Protein AF-A0A7C1BS67-F1 (afdb_monomer)

Radius of gyration: 18.72 Å; Cα contacts (8 Å, |Δi|>4): 15; chains: 1; bounding box: 21×39×66 Å

pLDDT: mean 86.13, std 14.0, range [54.25, 97.12]

Secondary structure (DS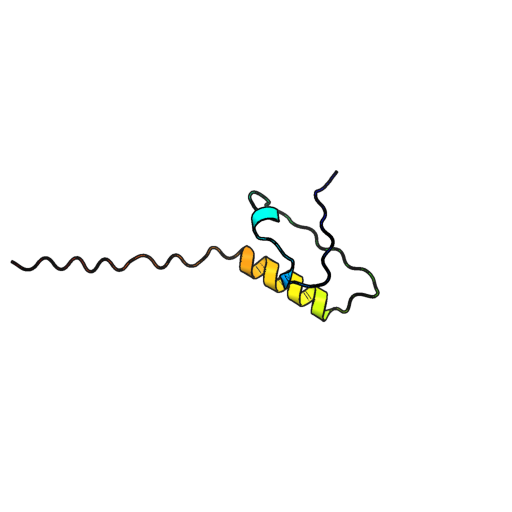SP, 8-state):
-------SSGGG--GGGGTT-S-------TTS-HHHHHHHHHHHHHHTS---------------

Sequence (64 aa):
GTETHHIETAAELSPEWFEGKSLVGVSAGTSTPQWIIDEVINSLKTLNQKPKTRRGGSTHLWRQ

Structure (mmCIF, N/CA/C/O backbone):
data_AF-A0A7C1BS67-F1
#
_entry.id   AF-A0A7C1BS67-F1
#
loop_
_atom_site.group_PDB
_atom_site.id
_atom_site.type_symbol
_atom_site.label_atom_id
_atom_site.label_alt_id
_atom_site.label_comp_id
_atom_site.label_asym_id
_atom_site.label_entity_id
_atom_site.label_seq_id
_atom_site.pdbx_PDB_ins_code
_atom_site.Cartn_x
_atom_site.Cartn_y
_atom_site.Cartn_z
_atom_site.occupancy
_atom_site.B_iso_or_equiv
_atom_site.auth_seq_id
_atom_site.auth_comp_id
_atom_site.auth_asym_id
_atom_site.auth_atom_id
_atom_site.pdbx_PDB_model_num
ATOM 1 N N . GLY A 1 1 ? -10.365 19.329 -1.502 1.00 84.56 1 GLY A N 1
ATOM 2 C CA . GLY A 1 1 ? -9.391 18.385 -2.085 1.00 84.56 1 GLY A CA 1
ATOM 3 C C . GLY A 1 1 ? -9.407 17.103 -1.282 1.00 84.56 1 GLY A C 1
ATOM 4 O O . GLY A 1 1 ? -9.860 17.144 -0.144 1.00 84.56 1 GLY A O 1
ATOM 5 N N . THR A 1 2 ? -8.951 15.996 -1.860 1.00 92.19 2 THR A N 1
ATOM 6 C CA . THR A 1 2 ? -8.805 14.710 -1.159 1.00 92.19 2 THR A CA 1
ATOM 7 C C . THR A 1 2 ? -7.349 14.543 -0.746 1.00 92.19 2 THR A C 1
ATOM 9 O O . THR A 1 2 ? -6.454 14.810 -1.545 1.00 92.19 2 THR A O 1
ATOM 12 N N . GLU A 1 3 ? -7.118 14.135 0.499 1.00 95.69 3 GLU A N 1
ATOM 13 C CA . GLU A 1 3 ? -5.785 13.791 0.998 1.00 95.69 3 GLU A CA 1
ATOM 14 C C . GLU A 1 3 ? -5.126 12.765 0.066 1.00 95.69 3 GLU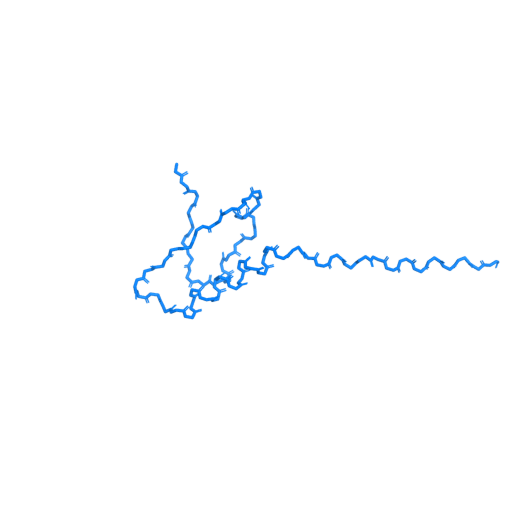 A C 1
ATOM 16 O O . GLU A 1 3 ? -5.746 11.762 -0.287 1.00 95.69 3 GLU A O 1
ATOM 21 N N . THR A 1 4 ? -3.912 13.060 -0.397 1.00 96.69 4 THR A N 1
ATOM 22 C CA . THR A 1 4 ? -3.207 12.262 -1.404 1.00 96.69 4 THR A CA 1
ATOM 23 C C . THR A 1 4 ? -1.738 12.190 -1.034 1.00 96.69 4 THR A C 1
ATOM 25 O O . THR A 1 4 ? -1.111 13.226 -0.821 1.00 96.69 4 THR A O 1
ATOM 28 N N . HIS A 1 5 ? -1.200 10.975 -1.013 1.00 96.75 5 HIS A N 1
ATOM 29 C CA . HIS A 1 5 ? 0.200 10.695 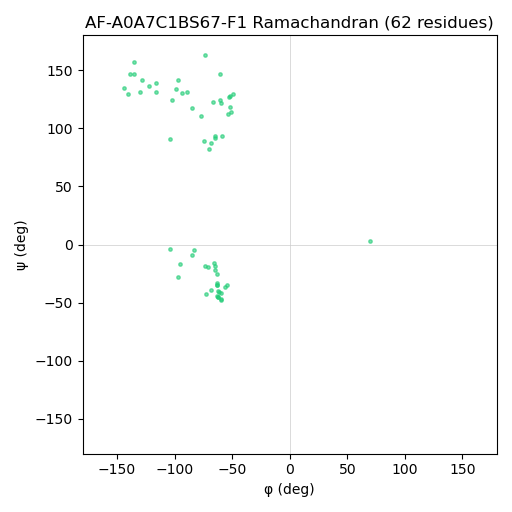-0.715 1.00 96.75 5 HIS A CA 1
ATOM 30 C C . HIS A 1 5 ? 0.813 9.942 -1.894 1.00 96.75 5 HIS A C 1
ATOM 32 O O . HIS A 1 5 ? 0.180 9.043 -2.450 1.00 96.75 5 HIS A O 1
ATOM 38 N N . HIS A 1 6 ? 2.020 10.331 -2.296 1.00 96.50 6 HIS A N 1
ATOM 39 C CA . HIS A 1 6 ? 2.812 9.579 -3.265 1.00 96.50 6 HIS A CA 1
ATOM 40 C C . HIS A 1 6 ? 3.744 8.647 -2.499 1.00 96.50 6 HIS A C 1
ATOM 42 O O . HIS A 1 6 ? 4.426 9.101 -1.584 1.00 96.50 6 HIS A O 1
ATOM 48 N N . ILE A 1 7 ? 3.750 7.374 -2.878 1.00 95.62 7 ILE A N 1
ATOM 49 C CA . ILE A 1 7 ? 4.618 6.345 -2.311 1.00 95.62 7 ILE A CA 1
ATOM 50 C C . ILE A 1 7 ? 5.202 5.510 -3.446 1.00 95.62 7 ILE A C 1
ATOM 52 O O . ILE A 1 7 ? 4.525 5.290 -4.458 1.00 95.62 7 ILE A O 1
ATOM 56 N N . GLU A 1 8 ? 6.428 5.028 -3.278 1.00 95.19 8 GLU A N 1
ATOM 57 C C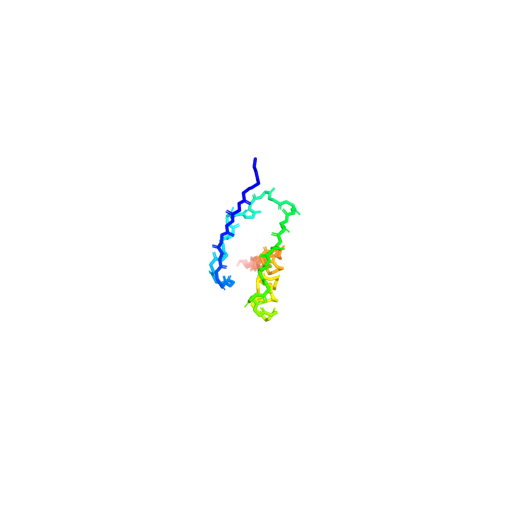A . GLU A 1 8 ? 7.060 4.113 -4.241 1.00 95.19 8 GLU A CA 1
ATOM 58 C C . GLU A 1 8 ? 6.908 2.652 -3.810 1.00 95.19 8 GLU A C 1
ATOM 60 O O . GLU A 1 8 ? 6.845 1.748 -4.649 1.00 95.19 8 GLU A O 1
ATOM 65 N N . THR A 1 9 ? 6.800 2.418 -2.501 1.00 94.75 9 THR A N 1
ATOM 66 C CA . THR A 1 9 ? 6.711 1.084 -1.906 1.00 94.75 9 THR A CA 1
ATOM 67 C C . THR A 1 9 ? 5.626 0.992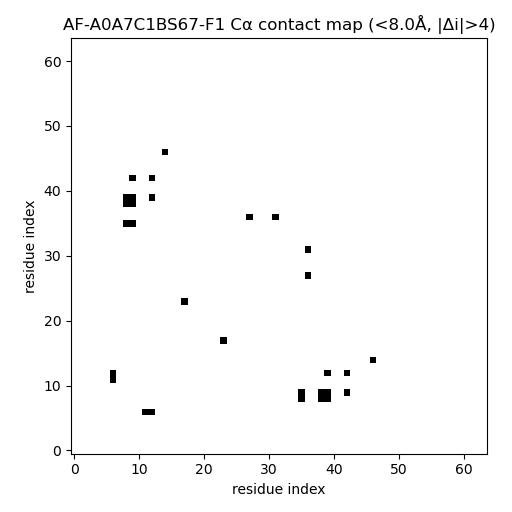 -0.835 1.00 94.75 9 THR A C 1
ATOM 69 O O . THR A 1 9 ? 5.246 1.973 -0.197 1.00 94.75 9 THR A O 1
ATOM 72 N N . ALA A 1 10 ? 5.143 -0.225 -0.565 1.00 95.56 10 ALA A N 1
ATOM 73 C CA . ALA A 1 10 ? 4.150 -0.457 0.485 1.00 95.56 10 ALA A CA 1
ATOM 74 C C . ALA A 1 10 ? 4.675 -0.180 1.911 1.00 95.56 10 ALA A C 1
ATOM 76 O O . ALA A 1 10 ? 3.874 -0.047 2.834 1.00 95.56 10 ALA A O 1
ATOM 77 N N . ALA A 1 11 ? 5.997 -0.095 2.099 1.00 95.56 11 ALA A N 1
ATOM 78 C CA . ALA A 1 11 ? 6.626 0.198 3.388 1.00 95.56 11 ALA A CA 1
ATOM 79 C C . ALA A 1 11 ? 6.483 1.671 3.808 1.00 95.56 11 ALA A C 1
ATOM 81 O O . ALA A 1 11 ? 6.628 1.986 4.985 1.00 95.56 11 ALA A O 1
ATOM 82 N N . GLU A 1 12 ? 6.179 2.559 2.863 1.00 96.94 12 GLU A N 1
ATOM 83 C CA . GLU A 1 12 ? 5.948 3.983 3.121 1.00 96.94 12 GLU A CA 1
ATOM 84 C C . GLU A 1 12 ? 4.513 4.275 3.589 1.00 96.94 12 GLU A C 1
ATOM 86 O O . GLU A 1 12 ? 4.197 5.411 3.928 1.00 96.94 12 GLU A O 1
ATOM 91 N N . LEU A 1 13 ? 3.628 3.269 3.610 1.00 95.62 13 LEU A N 1
ATOM 92 C CA . LEU A 1 13 ? 2.264 3.425 4.109 1.00 95.62 13 LEU A CA 1
ATOM 93 C C . LEU A 1 13 ? 2.262 3.694 5.615 1.00 95.62 13 LEU A C 1
ATOM 95 O O . LEU A 1 13 ? 2.702 2.853 6.401 1.00 95.62 13 LEU A O 1
ATOM 99 N N . SER A 1 14 ? 1.660 4.815 6.011 1.00 94.94 14 SER A N 1
ATOM 100 C CA . SER A 1 14 ? 1.534 5.188 7.418 1.00 94.94 14 SER A CA 1
ATOM 101 C C . SER A 1 14 ? 0.123 4.919 7.963 1.00 94.94 14 SER A C 1
ATOM 103 O O . SER A 1 14 ? -0.849 5.409 7.380 1.00 94.94 14 SER A O 1
ATOM 105 N N . PRO A 1 15 ? -0.043 4.142 9.055 1.00 92.31 15 PRO A N 1
ATOM 106 C CA . PRO A 1 15 ? -1.355 3.807 9.618 1.00 92.31 15 PRO A CA 1
ATOM 107 C C . PRO A 1 15 ? -2.239 5.020 9.938 1.00 92.31 15 PRO A C 1
ATOM 109 O O . PRO A 1 15 ? -3.455 4.958 9.753 1.00 92.31 15 PRO A O 1
ATOM 112 N N . GLU A 1 16 ? -1.638 6.127 10.370 1.00 94.06 16 GLU A N 1
ATOM 113 C CA . GLU A 1 16 ? -2.330 7.365 10.733 1.00 94.06 16 GLU A CA 1
ATOM 114 C C . GLU A 1 16 ? -3.072 8.012 9.555 1.00 94.06 16 GLU A C 1
ATOM 116 O O . GLU A 1 16 ? -4.080 8.683 9.765 1.00 94.06 16 GLU A O 1
ATOM 121 N N . TRP A 1 17 ? -2.651 7.761 8.308 1.00 94.75 17 TRP A N 1
ATOM 122 C CA . TRP A 1 17 ? -3.352 8.258 7.113 1.00 94.75 17 TRP A CA 1
ATOM 123 C C . TRP A 1 17 ? -4.754 7.652 6.970 1.00 94.75 17 TRP A C 1
ATOM 125 O O . TRP A 1 17 ? -5.625 8.206 6.293 1.00 94.75 17 TRP A O 1
ATOM 135 N N . PHE A 1 18 ? -4.983 6.502 7.605 1.00 92.75 18 PHE A N 1
ATOM 136 C CA . PHE A 1 18 ? -6.214 5.725 7.493 1.00 92.75 18 PHE A CA 1
ATOM 137 C C . PHE A 1 18 ? -7.127 5.870 8.714 1.00 92.75 18 PHE A C 1
ATOM 139 O O . PHE A 1 18 ? -8.251 5.359 8.703 1.00 92.75 18 PHE A O 1
ATOM 146 N N . GLU A 1 19 ? -6.698 6.585 9.756 1.00 91.06 19 GLU A N 1
ATOM 147 C CA . GLU A 1 19 ? -7.506 6.797 10.955 1.00 91.06 19 GLU A CA 1
ATOM 148 C C . GLU A 1 19 ? -8.816 7.527 10.626 1.00 91.06 19 GLU A C 1
ATOM 150 O O . GLU A 1 19 ? -8.850 8.592 10.008 1.00 9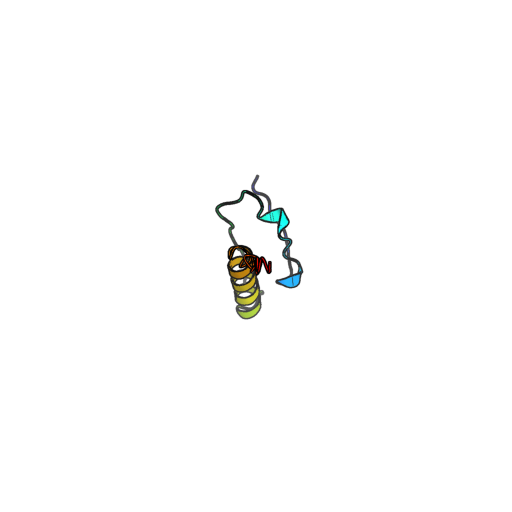1.06 19 GLU A O 1
ATOM 155 N N . GLY A 1 20 ? -9.937 6.911 11.010 1.00 90.88 20 GLY A N 1
ATOM 156 C CA . GLY A 1 20 ? -11.275 7.442 10.746 1.00 90.88 20 GLY A CA 1
ATOM 157 C C . GLY A 1 20 ? -11.714 7.407 9.275 1.00 90.88 20 GLY A C 1
ATOM 158 O O . GLY A 1 20 ? -12.815 7.869 8.973 1.00 90.88 20 GLY A O 1
ATOM 159 N N . LYS A 1 21 ? -10.910 6.855 8.354 1.00 92.38 21 LYS A N 1
ATOM 160 C CA . LYS A 1 21 ? -11.278 6.716 6.938 1.00 92.38 21 LYS A CA 1
ATOM 161 C C . LYS A 1 21 ? -11.998 5.386 6.707 1.00 92.38 21 LYS A C 1
ATOM 163 O O . LYS A 1 21 ? -11.524 4.328 7.106 1.00 92.38 21 LYS A O 1
ATOM 168 N N . SER A 1 22 ? -13.140 5.429 6.026 1.00 91.62 22 SER A N 1
ATOM 169 C CA . SER A 1 22 ? -13.899 4.232 5.627 1.00 91.62 22 SER A CA 1
ATOM 170 C C . SER A 1 22 ? -13.590 3.759 4.205 1.00 91.62 22 SER A C 1
ATOM 172 O O . SER A 1 22 ? -13.913 2.626 3.854 1.00 91.62 22 SER A O 1
ATOM 174 N N . LEU A 1 23 ? -12.984 4.622 3.384 1.00 92.88 23 LEU A N 1
ATOM 175 C CA . LEU A 1 23 ? -12.681 4.366 1.981 1.00 92.88 23 LEU A CA 1
ATOM 176 C C . LEU A 1 23 ? -11.343 5.004 1.606 1.00 92.88 23 LEU A C 1
ATOM 178 O O . LEU A 1 23 ? -11.097 6.169 1.915 1.00 92.88 23 LEU A O 1
ATOM 182 N N . VAL A 1 24 ? -10.514 4.239 0.898 1.00 94.00 24 VAL A N 1
ATOM 183 C CA . VAL A 1 24 ? -9.222 4.669 0.355 1.00 94.00 24 VAL A CA 1
ATOM 184 C C . VAL A 1 24 ? -9.184 4.283 -1.119 1.00 94.00 24 VAL A C 1
ATOM 186 O O . VAL A 1 24 ? -9.520 3.152 -1.471 1.00 94.00 24 VAL A O 1
ATOM 189 N N . GLY A 1 25 ? -8.799 5.224 -1.979 1.00 95.00 25 GLY A N 1
ATOM 190 C CA . GLY A 1 25 ? -8.542 4.968 -3.394 1.00 95.00 25 GLY A CA 1
ATOM 191 C C . GLY A 1 25 ? -7.052 4.756 -3.639 1.00 95.00 25 GLY A C 1
ATOM 192 O O . GLY A 1 25 ? -6.231 5.453 -3.050 1.00 95.00 25 GLY A O 1
ATOM 193 N N . VAL A 1 26 ? -6.709 3.822 -4.522 1.00 95.25 26 VAL A N 1
ATOM 194 C CA . VAL A 1 26 ? -5.333 3.607 -4.987 1.00 95.25 26 VAL A CA 1
ATOM 195 C C . VAL A 1 26 ? -5.294 3.901 -6.481 1.00 95.25 26 VAL A C 1
ATOM 197 O O . VAL A 1 26 ? -6.148 3.428 -7.229 1.00 95.25 26 VAL A O 1
ATOM 200 N N . SER A 1 27 ? -4.320 4.701 -6.903 1.00 95.38 27 SER A N 1
ATOM 201 C CA . SER A 1 27 ? -4.055 5.019 -8.306 1.00 95.38 27 SER A CA 1
ATOM 202 C C . SER A 1 27 ? -2.584 4.753 -8.595 1.00 95.38 27 SER A C 1
ATOM 204 O O . SER A 1 27 ? -1.736 5.021 -7.746 1.00 95.38 27 SER A O 1
ATOM 206 N N . ALA A 1 28 ? -2.286 4.224 -9.777 1.00 95.00 28 ALA A N 1
ATOM 207 C CA . ALA A 1 28 ? -0.931 3.916 -10.208 1.00 95.00 28 ALA A CA 1
ATOM 208 C C . ALA A 1 28 ? -0.749 4.308 -11.677 1.00 95.00 28 ALA A C 1
ATOM 210 O O . ALA A 1 28 ? -1.685 4.233 -12.476 1.00 95.00 28 ALA A O 1
ATOM 211 N N . GLY A 1 29 ? 0.462 4.744 -12.025 1.00 93.25 29 GLY A N 1
ATOM 212 C CA . GLY A 1 29 ? 0.825 5.024 -13.410 1.00 93.25 29 GLY A CA 1
ATOM 213 C C . GLY A 1 29 ? 1.018 3.735 -14.210 1.00 93.25 29 GLY A C 1
ATOM 214 O O . GLY A 1 29 ? 1.247 2.665 -13.654 1.00 93.25 29 GLY A O 1
ATOM 215 N N . THR A 1 30 ? 1.001 3.837 -15.539 1.00 93.12 30 THR A N 1
ATOM 216 C CA . THR A 1 30 ? 1.214 2.687 -16.441 1.00 93.12 30 THR A CA 1
ATOM 217 C C . THR A 1 30 ? 2.618 2.084 -16.348 1.00 93.12 30 THR A C 1
ATOM 219 O O . THR A 1 30 ? 2.837 0.966 -16.798 1.00 93.12 30 THR A O 1
ATOM 222 N N . SER A 1 31 ? 3.579 2.827 -15.798 1.00 92.94 31 SER A N 1
ATOM 223 C CA . SER A 1 31 ? 4.955 2.383 -15.561 1.00 92.94 31 SER A CA 1
ATOM 224 C C . SER A 1 31 ? 5.130 1.626 -14.245 1.00 92.94 31 SER A C 1
ATOM 226 O O . SER A 1 31 ? 6.207 1.082 -14.012 1.00 92.94 31 SER A O 1
ATOM 228 N N . THR A 1 32 ? 4.115 1.606 -13.377 1.00 92.81 32 THR A N 1
ATOM 229 C CA . THR A 1 32 ? 4.184 0.923 -12.085 1.00 92.81 32 THR A CA 1
ATOM 230 C C . THR A 1 32 ? 3.823 -0.553 -12.275 1.00 92.81 32 THR A C 1
ATOM 232 O O . THR A 1 32 ? 2.701 -0.853 -12.687 1.00 92.81 32 THR A O 1
ATOM 235 N N . PRO A 1 33 ? 4.740 -1.497 -11.996 1.00 93.88 33 PRO A N 1
ATOM 236 C CA . PRO A 1 33 ? 4.451 -2.919 -12.139 1.00 93.88 33 PRO A CA 1
ATOM 237 C C . PRO A 1 33 ? 3.296 -3.381 -11.241 1.00 93.88 33 PRO A C 1
ATOM 239 O O . PRO A 1 33 ? 3.161 -2.920 -10.108 1.00 93.88 33 PRO A O 1
ATOM 242 N N . GLN A 1 34 ? 2.516 -4.363 -11.708 1.00 95.25 34 GLN A N 1
ATOM 243 C CA . GLN A 1 34 ? 1.356 -4.889 -10.974 1.00 95.25 34 GLN A CA 1
ATOM 244 C C . GLN A 1 34 ? 1.710 -5.394 -9.567 1.00 95.25 34 GLN A C 1
ATOM 246 O O . GLN A 1 34 ? 0.947 -5.180 -8.633 1.00 95.25 34 GLN A O 1
ATOM 251 N N . TRP A 1 35 ? 2.882 -6.011 -9.394 1.00 95.88 35 TRP A N 1
ATOM 252 C CA . TRP A 1 35 ? 3.299 -6.558 -8.103 1.00 95.88 35 TRP A CA 1
ATOM 253 C C . TRP A 1 35 ? 3.466 -5.477 -7.021 1.00 95.88 35 TRP A C 1
ATOM 255 O O . TRP A 1 35 ? 3.084 -5.724 -5.883 1.00 95.88 35 TRP A O 1
ATOM 265 N N . ILE A 1 36 ? 3.917 -4.264 -7.374 1.00 95.12 36 ILE A N 1
ATOM 266 C CA . ILE A 1 36 ? 3.968 -3.120 -6.441 1.00 95.12 36 ILE A CA 1
ATOM 267 C C . ILE A 1 36 ? 2.553 -2.738 -5.995 1.00 95.12 36 ILE A C 1
ATOM 269 O O . ILE A 1 36 ? 2.297 -2.507 -4.813 1.00 95.12 36 ILE A O 1
ATOM 273 N N . ILE A 1 37 ? 1.614 -2.689 -6.946 1.00 95.38 37 ILE A N 1
ATOM 274 C CA . ILE A 1 37 ? 0.211 -2.365 -6.664 1.00 95.38 37 ILE A CA 1
ATOM 275 C C . ILE A 1 37 ? -0.380 -3.424 -5.724 1.00 95.38 37 ILE A C 1
ATOM 277 O O . ILE A 1 37 ? -1.021 -3.083 -4.730 1.00 95.38 37 ILE A O 1
ATOM 281 N N . ASP A 1 38 ? -0.125 -4.702 -5.999 1.00 96.38 38 ASP A N 1
ATOM 282 C CA . ASP A 1 38 ? -0.609 -5.816 -5.185 1.00 96.38 38 ASP A CA 1
ATOM 283 C C . ASP A 1 38 ? -0.042 -5.772 -3.757 1.00 96.38 38 ASP A C 1
ATOM 285 O O . ASP A 1 38 ? -0.785 -6.004 -2.799 1.00 96.38 38 ASP A O 1
ATOM 289 N N . GLU A 1 39 ? 1.238 -5.426 -3.585 1.00 97.12 39 GLU A N 1
ATOM 290 C CA . GLU A 1 39 ? 1.854 -5.230 -2.266 1.00 97.12 39 GLU A CA 1
ATOM 291 C C . GLU A 1 39 ? 1.158 -4.121 -1.471 1.00 97.12 39 GLU A C 1
ATOM 293 O O . GLU A 1 39 ? 0.776 -4.342 -0.318 1.00 97.12 39 GLU A O 1
ATOM 298 N N . VAL A 1 40 ? 0.903 -2.963 -2.090 1.00 96.50 40 VAL A N 1
ATOM 299 C CA . VAL A 1 40 ? 0.172 -1.853 -1.452 1.00 96.50 40 VAL A CA 1
ATOM 300 C C . VAL A 1 40 ? -1.230 -2.299 -1.030 1.00 96.50 40 VAL A C 1
ATOM 302 O O . VAL 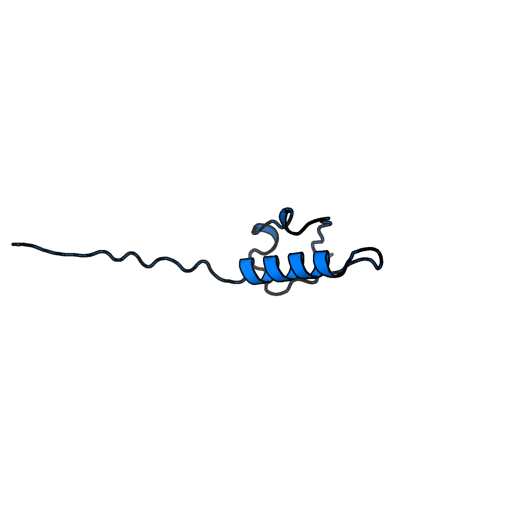A 1 40 ? -1.634 -2.089 0.117 1.00 96.50 40 VAL A O 1
ATOM 305 N N . ILE A 1 41 ? -1.969 -2.970 -1.915 1.00 95.56 41 ILE A N 1
ATOM 306 C CA . ILE A 1 41 ? -3.319 -3.466 -1.616 1.00 95.56 41 ILE A CA 1
ATOM 307 C C . ILE A 1 41 ? -3.303 -4.483 -0.465 1.00 95.56 41 ILE A C 1
ATOM 309 O O . ILE A 1 41 ? -4.182 -4.450 0.403 1.00 95.56 41 ILE A O 1
ATOM 313 N N . ASN A 1 42 ? -2.321 -5.383 -0.423 1.00 96.00 42 ASN A N 1
ATOM 314 C CA . ASN A 1 42 ? -2.195 -6.378 0.643 1.00 96.00 42 ASN A CA 1
ATOM 315 C C . ASN A 1 42 ? -1.842 -5.740 1.995 1.00 96.00 42 ASN A C 1
ATOM 317 O O . ASN A 1 42 ? -2.416 -6.123 3.022 1.00 96.00 42 ASN A O 1
ATOM 321 N N . SER A 1 43 ? -0.978 -4.725 2.004 1.00 94.50 43 SER A N 1
ATOM 322 C CA . SER A 1 43 ? -0.674 -3.940 3.204 1.00 94.50 43 SER A CA 1
ATOM 323 C C . SER A 1 43 ? -1.909 -3.203 3.724 1.00 94.50 43 SER A C 1
ATOM 325 O O . SER A 1 43 ? -2.235 -3.328 4.905 1.00 94.50 43 SER A O 1
ATOM 327 N N . LEU A 1 44 ? -2.687 -2.548 2.854 1.00 93.81 44 LEU A N 1
ATOM 328 C CA . LEU A 1 44 ? -3.946 -1.893 3.242 1.00 93.81 44 LEU A CA 1
ATOM 329 C C . LEU A 1 44 ? -4.964 -2.882 3.834 1.00 93.81 44 LEU A C 1
ATOM 331 O O . LEU A 1 44 ? -5.601 -2.597 4.850 1.00 93.81 44 LEU A O 1
ATOM 335 N N . LYS A 1 45 ? -5.091 -4.082 3.253 1.00 92.56 45 LYS A N 1
ATOM 336 C CA . LYS A 1 45 ? -5.942 -5.150 3.811 1.00 92.56 45 LYS A CA 1
ATOM 337 C C . LYS A 1 45 ? -5.470 -5.613 5.186 1.00 92.56 45 LYS A C 1
ATOM 339 O O . LYS A 1 45 ? -6.299 -6.010 6.004 1.00 92.56 45 LYS A O 1
ATOM 344 N N . THR A 1 46 ? -4.164 -5.604 5.434 1.00 91.38 46 THR A N 1
ATOM 345 C CA . THR A 1 46 ? -3.579 -5.978 6.727 1.00 91.38 46 THR A CA 1
ATOM 346 C C . THR A 1 46 ? -3.830 -4.894 7.770 1.00 91.38 46 THR A C 1
ATOM 348 O O . THR A 1 46 ? -4.253 -5.214 8.875 1.00 91.38 46 THR A O 1
ATOM 351 N N . LEU A 1 47 ? -3.681 -3.619 7.406 1.00 88.19 47 LEU A N 1
ATOM 352 C CA . LEU A 1 47 ? -3.984 -2.480 8.280 1.00 88.19 47 LEU A CA 1
ATOM 353 C C . LEU A 1 47 ? -5.471 -2.414 8.663 1.00 88.19 47 LEU A C 1
ATOM 355 O O . LEU A 1 47 ? -5.807 -2.074 9.794 1.00 88.19 47 LEU A O 1
ATOM 359 N N . ASN A 1 48 ? -6.368 -2.801 7.753 1.00 85.50 48 ASN A N 1
ATOM 360 C CA . ASN A 1 48 ? -7.803 -2.876 8.041 1.00 85.50 48 ASN A CA 1
ATOM 361 C C . ASN A 1 48 ? -8.176 -4.043 8.981 1.00 85.50 48 ASN A C 1
ATOM 363 O O . ASN A 1 48 ? -9.249 -4.057 9.592 1.00 85.50 48 ASN A O 1
ATOM 367 N N . GLN A 1 49 ? -7.314 -5.051 9.116 1.00 79.38 49 GLN A N 1
ATOM 368 C CA . GLN A 1 49 ? -7.538 -6.116 10.084 1.00 79.38 49 GLN A CA 1
ATOM 369 C C . GLN A 1 49 ? -7.186 -5.590 11.473 1.00 79.38 49 GLN A C 1
ATOM 371 O O . GLN A 1 49 ? -6.023 -5.366 11.797 1.00 79.38 49 GLN A O 1
ATOM 376 N N . LYS A 1 50 ? -8.207 -5.419 12.322 1.00 59.03 50 LYS A N 1
ATOM 377 C CA . LYS 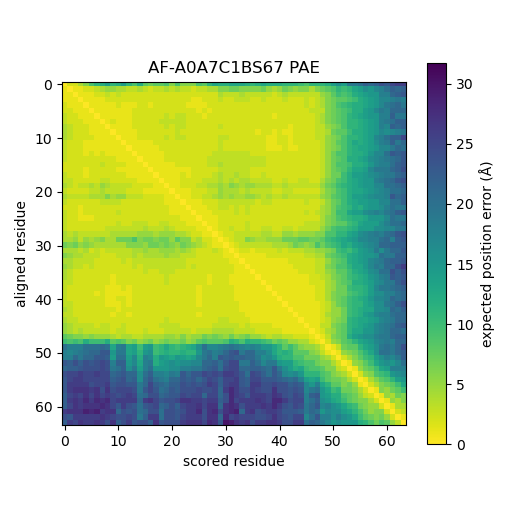A 1 50 ? -8.005 -5.076 13.735 1.00 59.03 50 LYS A CA 1
ATOM 378 C C . LYS A 1 50 ? -6.969 -6.036 14.329 1.00 59.03 50 LYS A C 1
ATOM 380 O O . LYS A 1 50 ? -7.153 -7.251 14.175 1.00 59.03 50 LYS A O 1
ATOM 385 N N . PRO A 1 51 ? -5.921 -5.547 15.021 1.00 58.50 51 PRO A N 1
ATOM 386 C CA . PRO A 1 51 ? -4.988 -6.431 15.695 1.00 58.50 51 PRO A CA 1
ATOM 387 C C . PRO A 1 51 ? -5.804 -7.384 16.561 1.00 58.50 51 PRO A C 1
ATOM 389 O O . PRO A 1 51 ? -6.679 -6.950 17.319 1.00 58.50 51 PRO A O 1
ATOM 392 N N . LYS A 1 52 ? -5.569 -8.694 16.404 1.00 54.25 52 LYS A N 1
ATOM 393 C CA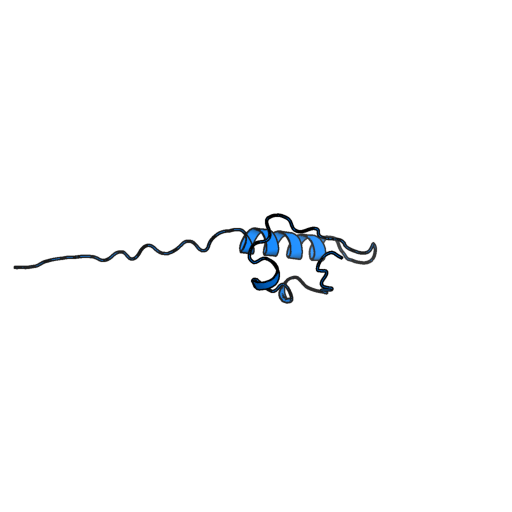 . LYS A 1 52 ? -6.128 -9.700 17.306 1.00 54.25 52 LYS A CA 1
ATOM 394 C C . LYS A 1 52 ? -5.613 -9.353 18.692 1.00 54.25 52 LYS A C 1
ATOM 396 O O . LYS A 1 52 ? -4.509 -9.744 19.061 1.00 54.25 52 LYS A O 1
ATOM 401 N N . THR A 1 53 ? -6.399 -8.583 19.439 1.00 61.81 53 THR A N 1
ATOM 402 C CA . THR A 1 53 ? -6.147 -8.348 20.848 1.00 61.81 53 THR A CA 1
ATOM 403 C C . THR A 1 53 ? -6.039 -9.728 21.473 1.00 61.81 53 THR A C 1
ATOM 405 O O . THR A 1 53 ? -6.981 -10.528 21.442 1.00 61.81 53 THR A O 1
ATOM 408 N N . ARG A 1 54 ? -4.836 -10.078 21.932 1.00 64.94 54 ARG A N 1
ATOM 409 C CA . ARG A 1 54 ? -4.657 -11.238 22.790 1.00 64.94 54 ARG A CA 1
ATOM 410 C C . ARG A 1 54 ? -5.418 -10.886 24.056 1.00 64.94 54 ARG A C 1
ATOM 412 O O . ARG A 1 54 ? -4.885 -10.194 24.915 1.00 64.94 54 ARG A O 1
ATOM 419 N N . ARG A 1 55 ? -6.687 -11.305 24.136 1.00 60.19 55 ARG A N 1
ATOM 420 C CA . ARG A 1 55 ? -7.434 -11.292 25.393 1.00 60.19 55 ARG A CA 1
ATOM 421 C C . ARG A 1 55 ? -6.544 -11.992 26.408 1.00 60.19 55 ARG A C 1
ATOM 423 O O . ARG A 1 55 ? -6.225 -13.167 26.233 1.00 60.19 55 ARG A O 1
ATOM 430 N N . GLY A 1 56 ? -6.090 -11.229 27.397 1.00 58.78 56 GLY A N 1
ATOM 431 C CA . GLY A 1 56 ? -5.303 -11.742 28.498 1.00 58.78 56 GLY A CA 1
ATOM 432 C C . GLY A 1 56 ? -6.031 -12.928 29.107 1.00 58.78 56 GLY A C 1
ATOM 433 O O . GLY A 1 56 ? -7.151 -12.798 29.596 1.00 58.78 56 GLY A O 1
ATOM 434 N N . GLY A 1 57 ? -5.392 -14.092 29.063 1.00 59.78 57 GLY A N 1
ATOM 435 C CA . GLY A 1 57 ? -5.704 -15.161 29.989 1.00 59.78 57 GLY A CA 1
ATOM 436 C C . GLY A 1 57 ? -5.198 -14.730 31.356 1.00 59.78 57 GLY A C 1
ATOM 437 O O . GLY A 1 57 ? -4.098 -15.100 31.748 1.00 59.78 57 GLY A O 1
ATOM 438 N N . SER A 1 58 ? -5.973 -13.914 32.068 1.00 62.34 58 SER A N 1
ATOM 439 C CA . SER A 1 58 ? -5.854 -13.830 33.517 1.00 62.34 58 SER A CA 1
ATOM 440 C C . SER A 1 58 ? -6.260 -15.196 34.061 1.00 62.34 58 SER A C 1
ATOM 442 O O . SER A 1 58 ? -7.439 -15.455 34.290 1.00 62.34 58 SER A O 1
ATOM 444 N N . THR A 1 59 ? -5.298 -16.101 34.237 1.00 64.50 59 THR A N 1
ATOM 445 C CA . THR A 1 59 ? -5.487 -17.268 35.099 1.00 64.50 59 THR A CA 1
ATOM 446 C C . THR A 1 59 ? -5.579 -16.761 36.526 1.00 64.50 59 THR A C 1
ATOM 448 O O . THR A 1 59 ? -4.593 -16.629 37.245 1.00 64.50 59 THR A O 1
ATOM 451 N N . HIS A 1 60 ? -6.801 -16.416 36.899 1.00 65.38 60 HIS A N 1
ATOM 452 C CA . HIS A 1 60 ? -7.212 -16.175 38.261 1.00 65.38 60 HIS A CA 1
ATOM 453 C C . HIS A 1 60 ? -7.328 -17.546 38.940 1.00 65.38 60 HIS A C 1
ATOM 455 O O . HIS A 1 60 ? -8.362 -18.205 38.874 1.00 65.38 60 HIS A O 1
ATOM 461 N N . LEU A 1 61 ? -6.226 -18.019 39.521 1.00 68.06 61 LEU A N 1
ATOM 462 C CA . LEU A 1 61 ? -6.219 -19.168 40.422 1.00 68.06 61 LEU A CA 1
ATOM 463 C C . LEU A 1 61 ? -6.085 -18.632 41.848 1.00 68.06 61 LEU A C 1
ATOM 465 O O . LEU A 1 61 ? -4.981 -18.452 42.353 1.00 68.06 61 LEU A O 1
ATOM 469 N N . TRP A 1 62 ? -7.227 -18.371 42.489 1.00 66.38 62 TRP A N 1
ATOM 470 C CA . TRP A 1 62 ? -7.297 -18.341 43.947 1.00 66.38 62 TRP A CA 1
ATOM 471 C C . TRP A 1 62 ? -6.876 -19.721 44.461 1.00 66.38 62 TRP A C 1
ATOM 473 O O . TRP A 1 62 ? -7.490 -20.731 44.107 1.00 66.38 62 TRP A O 1
ATOM 483 N N . ARG A 1 63 ? -5.834 -19.777 45.289 1.00 62.75 63 ARG A N 1
ATOM 484 C CA . ARG A 1 63 ? -5.603 -20.900 46.199 1.00 62.75 63 ARG A CA 1
ATOM 485 C C . ARG A 1 63 ? -5.685 -20.380 47.630 1.00 62.75 63 ARG A C 1
ATOM 487 O O . ARG A 1 63 ? -5.266 -19.259 47.897 1.00 62.75 63 ARG A O 1
ATOM 494 N N . GLN A 1 64 ? -6.335 -21.215 48.437 1.00 57.09 64 GLN A N 1
ATOM 495 C CA . GLN A 1 64 ? -6.716 -21.054 49.838 1.00 57.09 64 GLN A CA 1
ATOM 496 C C . GLN A 1 64 ? -5.533 -20.753 50.753 1.00 57.09 64 GLN A C 1
ATOM 498 O O . GLN A 1 64 ? -4.422 -21.234 50.432 1.00 57.09 64 GLN A O 1
#

Solvent-accessible surface area (backbone atoms only — not comparable to full-atom values): 4649 Å² total; per-residue (Å²): 138,78,94,80,83,90,71,93,51,54,85,70,65,58,74,76,82,49,65,95,55,91,77,84,88,86,86,79,58,95,87,57,58,67,67,58,55,51,46,37,54,52,48,54,57,52,70,70,47,73,76,81,74,77,75,76,81,75,80,81,73,87,75,133

Foldseek 3Di:
DDDDDDDLALVPDDLVVCVPPPDDDDDDDPPRDPVRVVRNVVSVVVSVPDPPPPPDPPPPDDDD

Mean predicted aligned error: 8.35 Å